Protein AF-A0A7C7EV06-F1 (afdb_monomer)

Secondary structure (DSSP, 8-state):
--SSHHHHHHHHHHHHHT---PPPHHHHHHHHHHHHHHHHHHHHHHHHHHHHHHHHHHHHHHHHHHHHHHHHHHHHHTT--GGG--TT----TT--BHHHHHHHTT-GGGGS-EEETTEEEEEEEETTTTEEEEEETTEEEEETTS-B--SEEE-B-GGGSBPSS-BGGGSPPPP--

Radius of gyration: 30.73 Å; Cα contacts (8 Å, |Δi|>4): 224; chains: 1; bounding box: 39×69×92 Å

pLDDT: mean 85.89, std 13.67, range [44.53, 98.0]

Foldseek 3Di:
DPPPVVVVVVVVVVVVVPPDPDDDPVNVVVVVVVVVVVCVVCVVVVVVVLQVVLLVLLVVLQVVLLVLLVVLVVCLVVVNNPLQDDPPDPPRSQQRASLSSCVSVVSQVSQAWTDHPNFTWGWKQAQQASTTFTHGPVDRQAGPVRDGTDPIGGQADPPRTGDNVHTSVVRHHHDDD

Structure (mmCIF, N/CA/C/O backbone):
data_AF-A0A7C7EV06-F1
#
_entry.id   AF-A0A7C7EV06-F1
#
loop_
_atom_site.group_PDB
_atom_site.id
_atom_site.type_symbol
_atom_site.label_atom_id
_atom_site.label_alt_id
_atom_site.label_comp_id
_atom_site.label_asym_id
_atom_site.label_entity_id
_atom_site.label_seq_id
_atom_site.pdbx_PDB_ins_code
_atom_site.Cartn_x
_atom_site.Cartn_y
_atom_site.Cartn_z
_atom_site.occupancy
_atom_site.B_iso_or_equiv
_atom_site.auth_seq_id
_atom_site.auth_comp_id
_atom_site.auth_asym_id
_atom_site.auth_atom_id
_atom_site.pdbx_PDB_model_num
ATOM 1 N N . MET A 1 1 ? 5.880 -48.606 69.512 1.00 60.88 1 MET A N 1
ATOM 2 C CA . MET A 1 1 ? 6.355 -48.068 68.218 1.00 60.88 1 MET A CA 1
ATOM 3 C C . MET A 1 1 ? 5.192 -47.475 67.400 1.00 60.88 1 MET A C 1
ATOM 5 O O . MET A 1 1 ? 5.109 -47.799 66.231 1.00 60.88 1 MET A O 1
ATOM 9 N N . TYR A 1 2 ? 4.300 -46.630 67.960 1.00 52.75 2 TYR A N 1
ATOM 10 C CA . TYR A 1 2 ? 3.141 -46.090 67.197 1.00 52.75 2 TYR A CA 1
ATOM 11 C C . TYR A 1 2 ? 2.591 -44.713 67.642 1.00 52.75 2 TYR A C 1
ATOM 13 O O . TYR A 1 2 ? 1.581 -44.275 67.108 1.00 52.75 2 TYR A O 1
ATOM 21 N N . GLU A 1 3 ? 3.232 -43.981 68.560 1.00 58.66 3 GLU A N 1
ATOM 22 C CA . GLU A 1 3 ? 2.703 -42.671 69.006 1.00 58.66 3 GLU A CA 1
ATOM 23 C C . GLU A 1 3 ? 3.144 -41.475 68.143 1.00 58.66 3 GLU A C 1
ATOM 25 O O . GLU A 1 3 ? 2.555 -40.406 68.234 1.00 58.66 3 GLU A O 1
ATOM 30 N N . ILE A 1 4 ? 4.156 -41.629 67.279 1.00 57.25 4 ILE A N 1
ATOM 31 C CA . ILE A 1 4 ? 4.697 -40.505 66.487 1.00 57.25 4 ILE A CA 1
ATOM 32 C C . ILE A 1 4 ? 3.868 -40.243 65.214 1.00 57.25 4 ILE A C 1
ATOM 34 O O . ILE A 1 4 ? 3.760 -39.100 64.781 1.00 57.25 4 ILE A O 1
ATOM 38 N N . GLN A 1 5 ? 3.229 -41.270 64.640 1.00 56.78 5 GLN A N 1
ATOM 39 C CA . GLN A 1 5 ? 2.523 -41.157 63.352 1.00 56.78 5 GLN A CA 1
ATOM 40 C C . GLN A 1 5 ? 1.227 -40.331 63.431 1.00 56.78 5 GLN A C 1
ATOM 42 O O . GLN A 1 5 ? 0.890 -39.630 62.483 1.00 56.78 5 GLN A O 1
ATOM 47 N N . THR A 1 6 ? 0.527 -40.333 64.567 1.00 59.78 6 THR A N 1
ATOM 48 C CA . THR A 1 6 ? -0.749 -39.610 64.728 1.00 59.78 6 THR A CA 1
ATOM 49 C C . THR A 1 6 ? -0.577 -38.097 64.903 1.00 59.78 6 THR A C 1
ATOM 51 O O . THR A 1 6 ? -1.486 -37.327 64.596 1.00 59.78 6 THR A O 1
ATOM 54 N N . ILE A 1 7 ? 0.591 -37.644 65.371 1.00 61.06 7 ILE A N 1
ATOM 55 C CA . ILE A 1 7 ? 0.868 -36.224 65.647 1.00 61.06 7 ILE A CA 1
ATOM 56 C 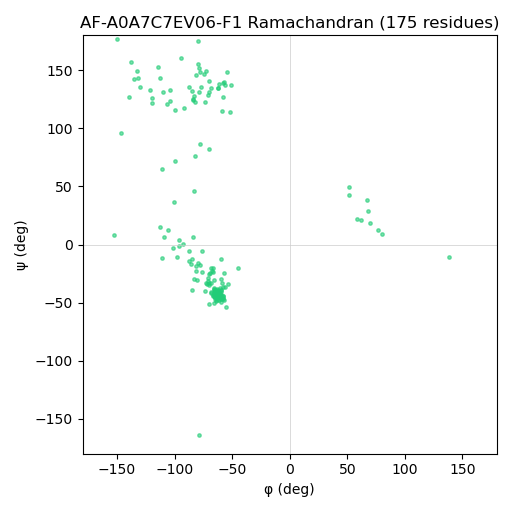C . ILE A 1 7 ? 1.212 -35.461 64.354 1.00 61.06 7 ILE A C 1
ATOM 58 O O . ILE A 1 7 ? 0.918 -34.269 64.237 1.00 61.06 7 ILE A O 1
ATOM 62 N N . GLU A 1 8 ? 1.817 -36.131 63.369 1.00 62.47 8 GLU A N 1
ATOM 63 C CA . GLU A 1 8 ? 2.178 -35.527 62.080 1.00 62.47 8 GLU A CA 1
ATOM 64 C C . GLU A 1 8 ? 0.943 -35.302 61.191 1.00 62.47 8 GLU A C 1
ATOM 66 O O . GLU A 1 8 ? 0.789 -34.228 60.607 1.00 62.47 8 GLU A O 1
ATOM 71 N N . GLU A 1 9 ? -0.000 -36.250 61.182 1.00 61.41 9 GLU A N 1
ATOM 72 C CA . GLU A 1 9 ? -1.267 -36.122 60.450 1.00 61.41 9 GLU A CA 1
ATOM 73 C C . GLU A 1 9 ? -2.147 -34.984 60.995 1.00 61.41 9 GLU A C 1
ATOM 75 O O . GLU A 1 9 ? -2.672 -34.184 60.215 1.00 61.41 9 GLU A O 1
ATOM 80 N N . ALA A 1 10 ? -2.225 -34.828 62.324 1.00 60.84 10 ALA A N 1
ATOM 81 C CA . ALA A 1 10 ? -2.985 -33.748 62.961 1.00 60.84 10 ALA A CA 1
ATOM 82 C C . ALA A 1 10 ? -2.429 -32.347 62.623 1.00 60.84 10 ALA A C 1
ATOM 84 O O . ALA A 1 10 ? -3.196 -31.413 62.378 1.00 60.84 10 ALA A O 1
ATOM 85 N N . LYS A 1 11 ? -1.097 -32.194 62.538 1.00 62.06 11 LYS A N 1
ATOM 86 C CA . LYS A 1 11 ? -0.459 -30.927 62.126 1.00 62.06 11 LYS A CA 1
ATOM 87 C C . LYS A 1 11 ? -0.673 -30.609 60.642 1.00 62.06 11 LYS A C 1
ATOM 89 O O . LYS A 1 11 ? -0.793 -29.438 60.277 1.00 62.06 11 LYS A O 1
ATOM 94 N N . ILE A 1 12 ? -0.736 -31.627 59.780 1.00 60.66 12 ILE A N 1
ATOM 95 C CA . ILE A 1 12 ? -0.985 -31.460 58.338 1.00 60.66 12 ILE A CA 1
ATOM 96 C C . ILE A 1 12 ? -2.445 -31.058 58.066 1.00 60.66 12 ILE A C 1
ATOM 98 O O . ILE A 1 12 ? -2.699 -30.265 57.154 1.00 60.66 12 ILE A O 1
ATOM 102 N N . GLU A 1 13 ? -3.406 -31.539 58.858 1.00 60.78 13 GLU A N 1
ATOM 103 C CA . GLU A 1 13 ? -4.817 -31.150 58.735 1.00 60.78 13 GLU A CA 1
ATOM 104 C C . GLU A 1 13 ? -5.052 -29.678 59.126 1.00 60.78 13 GLU A C 1
ATOM 106 O O . GLU A 1 13 ? -5.740 -28.941 58.408 1.00 60.78 13 GLU A O 1
ATOM 111 N N . GLU A 1 14 ? -4.398 -29.208 60.193 1.00 60.91 14 GLU A N 1
ATOM 112 C CA . GLU A 1 14 ? -4.453 -27.803 60.617 1.00 60.91 14 GLU A CA 1
ATOM 113 C C . GLU A 1 14 ? -3.793 -26.863 59.585 1.00 60.91 14 GLU A C 1
ATOM 115 O O . GLU A 1 14 ? -4.338 -25.802 59.259 1.00 60.91 14 GLU A O 1
ATOM 120 N N . ALA A 1 15 ? -2.683 -27.287 58.967 1.00 60.06 15 ALA A N 1
ATOM 121 C CA . ALA A 1 15 ? -2.020 -26.544 57.892 1.00 60.06 15 ALA A CA 1
ATOM 122 C C . ALA A 1 15 ? -2.850 -26.484 56.589 1.00 60.06 15 ALA A C 1
ATOM 124 O O . ALA A 1 15 ? -2.829 -25.473 55.880 1.00 60.06 15 ALA A O 1
ATOM 125 N N . LYS A 1 16 ? -3.633 -27.527 56.270 1.00 58.53 16 LYS A N 1
ATOM 126 C CA . LYS A 1 16 ? -4.493 -27.569 55.069 1.00 58.53 16 LYS A CA 1
ATOM 127 C C . LYS A 1 16 ? -5.723 -26.668 55.177 1.00 58.53 16 LYS A C 1
ATOM 129 O O . LYS A 1 16 ? -6.143 -26.107 54.160 1.00 58.53 16 LYS A O 1
ATOM 134 N N . LYS A 1 17 ? -6.287 -26.490 56.376 1.00 57.72 17 LYS A N 1
ATOM 135 C CA . LYS A 1 17 ? -7.531 -25.726 56.595 1.00 57.72 17 LYS A CA 1
ATOM 136 C C . LYS A 1 17 ? -7.385 -24.223 56.309 1.00 57.72 17 LYS A C 1
ATOM 138 O O . LYS A 1 17 ? -8.359 -23.578 55.932 1.00 57.72 17 LYS A O 1
ATOM 143 N N . ASN A 1 18 ? -6.162 -23.693 56.373 1.00 59.25 18 ASN A N 1
ATOM 144 C CA . ASN A 1 18 ? -5.852 -22.277 56.132 1.00 59.25 18 ASN A CA 1
ATOM 145 C C . ASN A 1 18 ? -5.382 -21.958 54.696 1.00 59.25 18 ASN A C 1
ATOM 147 O O . ASN A 1 18 ? -5.049 -20.812 54.396 1.00 59.25 18 ASN A O 1
ATOM 151 N N . SER A 1 19 ? -5.364 -22.944 53.792 1.00 63.16 19 SER A N 1
ATOM 152 C CA . SER A 1 19 ? -4.766 -22.809 52.449 1.00 63.16 19 SER A CA 1
ATOM 153 C C . SER A 1 19 ? -5.727 -22.367 51.335 1.00 63.16 19 SER A C 1
ATOM 155 O O . SER A 1 19 ? -5.308 -22.198 50.193 1.00 63.16 19 SER A O 1
ATOM 157 N N . LYS A 1 20 ? -7.011 -22.130 51.633 1.00 65.81 20 LYS A N 1
ATOM 158 C CA . LYS A 1 20 ? -8.010 -21.706 50.636 1.00 65.81 20 LYS A CA 1
ATOM 159 C C . LYS A 1 20 ? -8.466 -20.265 50.857 1.00 65.81 20 LYS A C 1
ATOM 161 O O . LYS A 1 20 ? -9.631 -20.009 51.141 1.00 65.81 20 LYS A O 1
ATOM 166 N N . LYS A 1 21 ? -7.547 -19.311 50.703 1.00 71.25 21 LYS A N 1
ATOM 167 C CA . LYS A 1 21 ? -7.917 -17.905 50.482 1.00 71.25 21 LYS A CA 1
ATOM 168 C C . LYS A 1 21 ? -8.344 -17.752 49.019 1.00 71.25 21 LYS A C 1
ATOM 170 O O . LYS A 1 21 ? -7.515 -17.512 48.151 1.00 71.25 21 LYS A O 1
ATOM 175 N N . GLY A 1 22 ? -9.619 -18.009 48.737 1.00 74.25 22 GLY A N 1
ATOM 176 C CA . GLY A 1 22 ? -10.220 -17.682 47.444 1.00 74.25 22 GLY A CA 1
ATOM 177 C C . GLY A 1 22 ? -10.464 -16.177 47.335 1.00 74.25 22 GLY A C 1
ATOM 178 O O . GLY A 1 22 ? -10.760 -15.537 48.342 1.00 74.25 22 GLY A O 1
ATOM 179 N N . PHE A 1 23 ? -10.347 -15.628 46.125 1.00 77.19 23 PHE A N 1
ATOM 180 C CA . PHE A 1 23 ? -10.835 -14.281 45.824 1.00 77.19 23 PHE A CA 1
ATOM 181 C C . PHE A 1 23 ? -12.322 -14.185 46.173 1.00 77.19 23 PHE A C 1
ATOM 183 O O . PHE A 1 23 ? -13.106 -15.094 45.881 1.00 77.19 23 PHE A O 1
ATOM 190 N N . THR A 1 24 ? -12.719 -13.085 46.796 1.00 89.56 24 THR A N 1
ATOM 191 C CA . THR A 1 24 ? -14.127 -12.794 47.046 1.00 89.56 24 THR A CA 1
ATOM 192 C C . THR A 1 24 ? -14.814 -12.398 45.736 1.00 89.56 24 THR A C 1
ATOM 194 O O . THR A 1 24 ? -14.210 -11.796 44.847 1.00 89.56 24 THR A O 1
ATOM 197 N N . LEU A 1 25 ? -16.110 -12.698 45.608 1.00 88.50 25 LEU A N 1
ATOM 198 C CA . LEU A 1 25 ? -16.896 -12.254 44.448 1.00 88.50 25 LEU A CA 1
ATOM 199 C C . LEU A 1 25 ? -16.898 -10.722 44.321 1.00 88.50 25 LEU A C 1
ATOM 201 O O . LEU A 1 25 ? -16.901 -10.195 43.214 1.00 88.50 25 LEU A O 1
ATOM 205 N N . VAL A 1 26 ? -16.851 -10.013 45.452 1.00 91.81 26 VAL A N 1
ATOM 206 C CA . VAL A 1 26 ? -16.816 -8.546 45.493 1.00 91.81 26 VAL A CA 1
ATOM 207 C C . VAL A 1 26 ? -15.523 -8.005 44.881 1.00 91.81 26 VAL A C 1
ATOM 209 O O . VAL A 1 26 ? -15.584 -7.087 44.066 1.00 91.81 26 VAL A O 1
ATOM 212 N N . GLU A 1 27 ? -14.369 -8.594 45.206 1.00 89.56 27 GLU A N 1
ATOM 213 C CA . GLU A 1 27 ? -13.083 -8.205 44.608 1.00 89.56 27 GLU A CA 1
ATOM 214 C C . GLU A 1 27 ? -13.097 -8.382 43.087 1.00 89.56 27 GLU A C 1
ATOM 216 O O . GLU A 1 27 ? -12.637 -7.501 42.363 1.00 89.56 27 GLU A O 1
ATOM 221 N N . LEU A 1 28 ? -13.693 -9.468 42.584 1.00 91.25 28 LEU A N 1
ATOM 222 C CA . LEU A 1 28 ? -13.811 -9.689 41.143 1.00 91.25 28 LEU A CA 1
ATOM 223 C C . LEU A 1 28 ? -14.725 -8.650 40.471 1.00 91.25 28 LEU A C 1
ATOM 225 O O . LEU A 1 28 ? -14.388 -8.136 39.404 1.00 91.25 28 LEU A O 1
ATOM 229 N N . VAL A 1 29 ? -15.856 -8.307 41.099 1.00 93.62 29 VAL A N 1
ATOM 230 C CA . VAL A 1 29 ? -16.825 -7.338 40.557 1.00 93.62 29 VAL A CA 1
ATOM 231 C C . VAL A 1 29 ? -16.232 -5.927 40.470 1.00 93.62 29 VAL A C 1
ATOM 233 O O . VAL A 1 29 ? -16.430 -5.239 39.469 1.00 93.62 29 VAL A O 1
ATOM 236 N N . VAL A 1 30 ? -15.464 -5.495 41.474 1.00 94.06 30 VAL A N 1
ATOM 237 C CA . VAL A 1 30 ? -14.808 -4.175 41.446 1.00 94.06 30 VAL A CA 1
ATOM 238 C C . VAL A 1 30 ? -13.758 -4.103 40.331 1.00 94.06 30 VAL A C 1
ATOM 240 O O . VAL A 1 30 ? -13.672 -3.092 39.633 1.00 94.06 30 VAL A O 1
ATOM 243 N N . VAL A 1 31 ? -12.997 -5.178 40.104 1.00 94.81 31 VAL A N 1
ATOM 244 C CA . VAL A 1 31 ? -11.976 -5.220 39.044 1.00 94.81 31 VAL A CA 1
ATOM 245 C C . VAL A 1 31 ? -12.606 -5.098 37.658 1.00 94.81 31 VAL A C 1
ATOM 247 O O . VAL A 1 31 ? -12.174 -4.259 36.867 1.00 94.81 31 VAL A O 1
ATOM 250 N N . ILE A 1 32 ? -13.652 -5.876 37.359 1.00 95.31 32 ILE A N 1
ATOM 251 C CA . ILE A 1 32 ? -14.323 -5.782 36.052 1.00 95.31 32 ILE A CA 1
ATOM 252 C C . ILE A 1 32 ? -15.010 -4.425 35.855 1.00 95.31 32 ILE A C 1
ATOM 254 O O . ILE A 1 32 ? -15.053 -3.935 34.729 1.00 95.31 32 ILE A O 1
ATOM 258 N N . ALA A 1 33 ? -15.486 -3.784 36.930 1.00 95.94 33 ALA A N 1
ATOM 259 C CA . ALA A 1 33 ? -16.068 -2.446 36.860 1.00 95.94 33 ALA A CA 1
ATOM 260 C C . ALA A 1 33 ? -15.028 -1.395 36.436 1.00 95.94 33 ALA A C 1
ATOM 262 O O . ALA A 1 33 ? -15.295 -0.587 35.547 1.00 95.94 33 ALA A O 1
ATOM 263 N N . ILE A 1 34 ? -13.820 -1.437 37.008 1.00 96.56 34 ILE A N 1
ATOM 264 C CA . ILE A 1 34 ? -12.728 -0.534 36.612 1.00 96.56 34 ILE A CA 1
ATOM 265 C C . ILE A 1 34 ? -12.263 -0.843 35.179 1.00 96.56 34 ILE A C 1
ATOM 267 O O . ILE A 1 34 ? -12.096 0.080 34.380 1.00 96.56 34 ILE A O 1
ATOM 271 N N . LEU A 1 35 ? -12.111 -2.124 34.816 1.00 96.75 35 LEU A N 1
ATOM 272 C CA . LEU A 1 35 ? -11.740 -2.529 33.453 1.00 96.75 35 LEU A CA 1
ATOM 273 C C . LEU A 1 35 ? -12.765 -2.066 32.410 1.00 96.75 35 LEU A C 1
ATOM 275 O O . LEU A 1 35 ? -12.365 -1.647 31.326 1.00 96.75 35 LEU A O 1
ATOM 279 N N . ALA A 1 36 ? -14.061 -2.084 32.732 1.00 97.06 36 ALA A N 1
ATOM 280 C CA . ALA A 1 36 ? -15.110 -1.605 31.835 1.00 97.06 36 ALA A CA 1
ATOM 281 C C . ALA A 1 36 ? -14.971 -0.102 31.533 1.00 97.06 36 ALA A C 1
ATOM 283 O O . ALA A 1 36 ? -15.085 0.305 30.377 1.00 97.06 36 ALA A O 1
ATOM 284 N N . ILE A 1 37 ? -14.665 0.715 32.547 1.00 96.44 37 ILE A N 1
ATOM 285 C CA . ILE A 1 37 ? -14.454 2.162 32.380 1.00 96.44 37 ILE A CA 1
ATOM 286 C C . ILE A 1 37 ? -13.216 2.430 31.514 1.00 96.44 37 ILE A C 1
ATOM 288 O O . ILE A 1 37 ? -13.271 3.240 30.587 1.00 96.44 37 ILE A O 1
ATOM 292 N N . LEU A 1 38 ? -12.109 1.725 31.775 1.00 97.19 38 LEU A N 1
ATOM 293 C CA . LEU A 1 38 ? -10.883 1.863 30.983 1.00 97.19 38 LEU A CA 1
ATOM 294 C C . LEU A 1 38 ? -11.097 1.426 29.529 1.00 97.19 38 LEU A C 1
ATOM 296 O O . LEU A 1 38 ? -10.682 2.128 28.605 1.00 97.19 38 LEU A O 1
ATOM 300 N N . ALA A 1 39 ? -11.784 0.301 29.316 1.00 95.75 39 ALA A N 1
ATOM 301 C CA . ALA A 1 39 ? -12.082 -0.216 27.985 1.00 95.75 39 ALA A CA 1
ATOM 302 C C . ALA A 1 39 ? -12.957 0.752 27.174 1.00 95.75 39 ALA A C 1
ATOM 304 O O . ALA A 1 39 ? -12.687 0.963 25.992 1.00 95.75 39 ALA A O 1
ATOM 305 N N . ALA A 1 40 ? -13.949 1.391 27.803 1.00 96.00 40 ALA A N 1
ATOM 306 C CA . ALA A 1 40 ? -14.841 2.337 27.133 1.00 96.00 40 ALA A CA 1
ATOM 307 C C . ALA A 1 40 ? -14.093 3.519 26.485 1.00 96.00 40 ALA A C 1
ATOM 309 O O . ALA A 1 40 ? -14.463 3.953 25.396 1.00 96.00 40 ALA A O 1
ATOM 310 N N . ILE A 1 41 ? -13.022 4.014 27.117 1.00 95.25 41 ILE A N 1
ATOM 311 C CA . ILE A 1 41 ? -12.189 5.105 26.578 1.00 95.25 41 ILE A CA 1
ATOM 312 C C . ILE A 1 41 ? -11.125 4.560 25.615 1.00 95.25 41 ILE A C 1
ATOM 314 O O . ILE A 1 41 ? -10.842 5.170 24.583 1.00 95.25 41 ILE A O 1
ATOM 318 N N . ALA A 1 42 ? -10.535 3.404 25.927 1.00 94.88 42 ALA A N 1
ATOM 319 C CA . ALA A 1 42 ? -9.436 2.842 25.149 1.00 94.88 42 ALA A CA 1
ATOM 320 C C . ALA A 1 42 ? -9.863 2.380 23.745 1.00 94.88 42 ALA A C 1
ATOM 322 O O . ALA A 1 42 ? -9.148 2.645 22.779 1.00 94.88 42 ALA A O 1
ATOM 323 N N . ILE A 1 43 ? -11.024 1.729 23.608 1.00 93.88 43 ILE A N 1
ATOM 324 C CA . ILE A 1 43 ? -11.502 1.166 22.332 1.00 93.88 43 ILE A CA 1
ATOM 325 C C . ILE A 1 43 ? -11.566 2.211 21.198 1.00 93.88 43 ILE A C 1
ATOM 327 O O . ILE A 1 43 ? -10.959 1.965 20.150 1.00 93.88 43 ILE A O 1
ATOM 331 N N . PRO A 1 44 ? -12.237 3.374 21.346 1.00 93.44 44 PRO A N 1
ATOM 332 C CA . PRO A 1 44 ? -12.313 4.354 20.260 1.00 93.44 44 PRO A CA 1
ATOM 333 C C . PRO A 1 44 ? -10.948 4.966 19.915 1.00 93.44 44 PRO A C 1
ATOM 335 O O . PRO A 1 44 ? -10.648 5.172 18.738 1.00 93.44 44 PRO A O 1
ATOM 338 N N . VAL A 1 45 ? -10.095 5.214 20.916 1.00 95.56 45 VAL A N 1
ATOM 339 C CA . VAL A 1 45 ? -8.754 5.787 20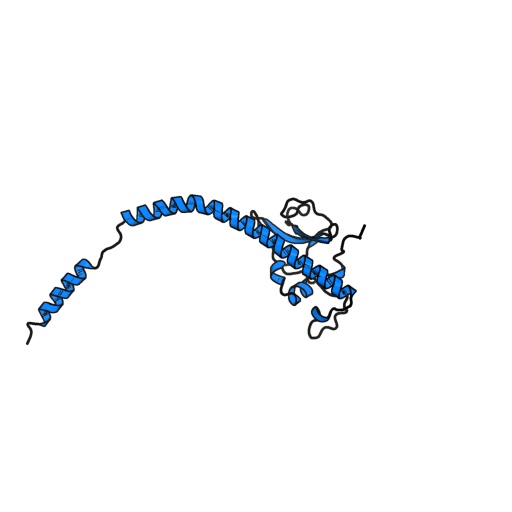.712 1.00 95.56 45 VAL A CA 1
ATOM 340 C C . VAL A 1 45 ? -7.863 4.820 19.939 1.00 95.56 45 VAL A C 1
ATOM 342 O O . VAL A 1 45 ? -7.278 5.193 18.922 1.00 95.56 45 VAL A O 1
ATOM 345 N N . VAL A 1 46 ? -7.798 3.563 20.378 1.00 94.94 46 VAL A N 1
ATOM 346 C CA . VAL A 1 46 ? -6.991 2.527 19.723 1.00 94.94 46 VAL A CA 1
ATOM 347 C C . VAL A 1 46 ? -7.493 2.271 18.301 1.00 94.94 46 VAL A C 1
ATOM 349 O O . VAL A 1 46 ? -6.681 2.189 17.384 1.00 94.94 46 VAL A O 1
ATOM 352 N N . SER A 1 47 ? -8.813 2.240 18.084 1.00 92.94 47 SER A N 1
ATOM 353 C CA . SER A 1 47 ? -9.400 2.110 16.743 1.00 92.94 47 SER A CA 1
ATOM 354 C C . SER A 1 47 ? -8.958 3.238 15.798 1.00 92.94 47 SER A C 1
ATOM 356 O O . SER A 1 47 ? -8.520 2.982 14.675 1.00 92.94 47 SER A O 1
ATOM 358 N N . SER A 1 48 ? -8.982 4.493 16.259 1.00 93.69 48 SER A N 1
ATOM 359 C CA . SER A 1 48 ? -8.519 5.645 15.468 1.00 93.69 48 SER A CA 1
ATOM 360 C C . SER A 1 48 ? -7.021 5.576 15.134 1.00 93.69 48 SER A C 1
ATOM 362 O O . SE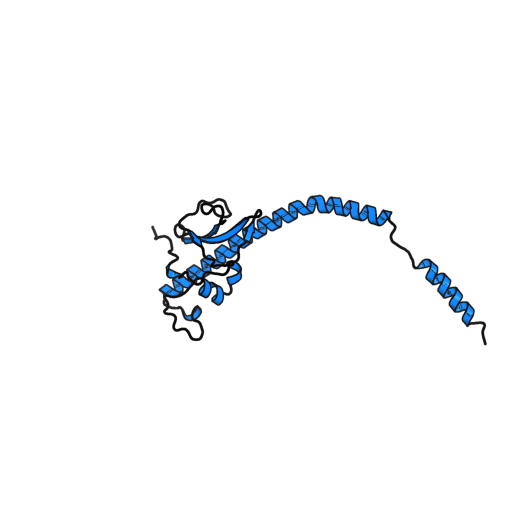R A 1 48 ? -6.618 5.832 13.992 1.00 93.69 48 SER A O 1
ATOM 364 N N . ILE A 1 49 ? -6.192 5.169 16.103 1.00 95.38 49 ILE A N 1
ATOM 365 C CA . ILE A 1 49 ? -4.746 4.993 15.911 1.00 95.38 49 ILE A CA 1
ATOM 366 C C . ILE A 1 49 ? -4.468 3.895 14.879 1.00 95.38 49 ILE A C 1
ATOM 368 O O . ILE A 1 49 ? -3.665 4.112 13.975 1.00 95.38 49 ILE A O 1
ATOM 372 N N . ILE A 1 50 ? -5.152 2.749 14.962 1.00 95.00 50 ILE A N 1
ATOM 373 C CA . ILE A 1 50 ? -4.991 1.641 14.008 1.00 95.00 50 ILE A CA 1
ATOM 374 C C . ILE A 1 50 ? -5.398 2.074 12.595 1.00 95.00 50 ILE A C 1
ATOM 376 O O . ILE A 1 50 ? -4.668 1.803 11.639 1.00 95.00 50 ILE A O 1
ATOM 380 N N . ASN A 1 51 ? -6.515 2.793 12.449 1.00 94.25 51 ASN A N 1
ATOM 381 C CA . ASN A 1 51 ? -6.960 3.309 11.152 1.00 94.25 51 ASN A CA 1
ATOM 382 C C . ASN A 1 51 ? -5.938 4.287 10.553 1.00 94.25 51 ASN A C 1
ATOM 384 O O . ASN A 1 51 ? -5.532 4.142 9.400 1.00 94.25 51 ASN A O 1
ATOM 388 N N . THR A 1 52 ? -5.464 5.250 11.344 1.00 94.94 52 THR A N 1
ATOM 389 C CA . THR A 1 52 ? -4.460 6.228 10.892 1.00 94.94 52 THR A CA 1
ATOM 390 C C . THR A 1 52 ? -3.129 5.554 10.565 1.00 94.94 52 THR A C 1
ATOM 392 O O . THR A 1 52 ? -2.508 5.863 9.549 1.00 94.94 52 THR A O 1
ATOM 395 N N . SER A 1 53 ? -2.708 4.584 11.380 1.00 96.75 53 SER A N 1
ATOM 396 C CA . SER A 1 53 ? -1.513 3.787 11.112 1.00 96.75 53 SER A CA 1
ATOM 397 C C . SER A 1 53 ? -1.647 3.008 9.807 1.00 96.75 53 SER A C 1
ATOM 399 O O . SER A 1 53 ? -0.695 2.976 9.036 1.00 96.75 53 SER A O 1
ATOM 401 N N . SER A 1 54 ? -2.817 2.429 9.527 1.00 96.00 54 SER A N 1
ATOM 402 C CA . SER A 1 54 ? -3.072 1.687 8.287 1.00 96.00 54 SER A CA 1
ATOM 403 C C . SER A 1 54 ? -2.986 2.593 7.058 1.00 96.00 54 SER A C 1
ATOM 405 O O . SER A 1 54 ? -2.339 2.232 6.073 1.00 96.00 54 SER A O 1
ATOM 407 N N . LYS A 1 55 ? -3.540 3.811 7.144 1.00 96.69 55 LYS A N 1
ATOM 408 C CA . LYS A 1 55 ? -3.384 4.850 6.115 1.00 96.69 55 LYS A CA 1
ATOM 409 C C . LYS A 1 55 ? -1.915 5.228 5.894 1.00 96.69 55 LYS A C 1
ATOM 411 O O . LYS A 1 55 ? -1.463 5.285 4.752 1.00 96.69 55 LYS A O 1
ATOM 416 N N . ASN A 1 56 ? -1.160 5.459 6.966 1.00 97.38 56 ASN A N 1
ATOM 417 C CA . ASN A 1 56 ? 0.257 5.814 6.865 1.00 97.38 56 ASN A CA 1
ATOM 418 C C . ASN A 1 56 ? 1.081 4.674 6.256 1.00 97.38 56 ASN A C 1
ATOM 420 O O . ASN A 1 56 ? 1.906 4.923 5.384 1.00 97.38 56 ASN A O 1
ATOM 424 N N . THR A 1 57 ? 0.812 3.4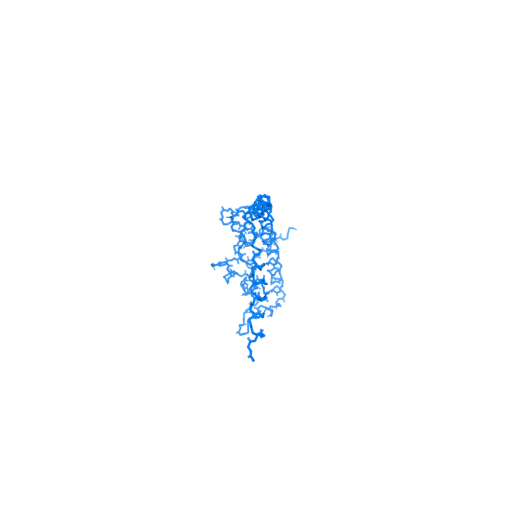23 6.637 1.00 97.31 57 THR A N 1
ATOM 425 C CA . THR A 1 57 ? 1.436 2.251 6.014 1.00 97.31 57 THR A CA 1
ATOM 426 C C . THR A 1 57 ? 1.116 2.171 4.523 1.00 97.31 57 THR A C 1
ATOM 428 O O . THR A 1 57 ? 2.016 1.891 3.740 1.00 97.31 57 THR A O 1
ATOM 431 N N . ALA A 1 58 ? -0.124 2.449 4.107 1.00 96.56 58 ALA A N 1
ATOM 432 C CA . ALA A 1 58 ? -0.489 2.484 2.689 1.00 96.56 58 ALA A CA 1
ATOM 433 C C . ALA A 1 58 ? 0.335 3.527 1.913 1.00 96.56 58 ALA A C 1
ATOM 435 O O . ALA A 1 58 ? 0.846 3.235 0.835 1.00 96.56 58 ALA A O 1
ATOM 436 N N . LEU A 1 59 ? 0.517 4.720 2.490 1.00 97.19 59 LEU A N 1
ATOM 437 C CA . LEU A 1 59 ? 1.325 5.790 1.899 1.00 97.19 59 LEU A CA 1
ATOM 438 C C . LEU A 1 59 ? 2.814 5.429 1.829 1.00 97.19 59 LEU A C 1
ATOM 440 O O . LEU A 1 59 ? 3.437 5.624 0.788 1.00 97.19 59 LEU A O 1
ATOM 444 N N . THR A 1 60 ? 3.385 4.867 2.895 1.00 98.00 60 THR A N 1
ATOM 445 C CA . THR A 1 60 ? 4.782 4.407 2.892 1.00 98.00 60 THR A CA 1
ATOM 446 C C . THR A 1 60 ? 4.992 3.285 1.877 1.00 98.00 60 THR A C 1
ATOM 448 O O . THR A 1 60 ? 5.947 3.333 1.108 1.00 98.00 60 THR A O 1
ATOM 451 N N . ASN A 1 61 ? 4.072 2.319 1.804 1.00 96.94 61 ASN A N 1
ATOM 452 C CA . ASN A 1 61 ? 4.111 1.257 0.802 1.00 96.94 61 ASN A CA 1
ATOM 453 C C . ASN A 1 61 ? 4.066 1.827 -0.622 1.00 96.94 61 ASN A C 1
ATOM 455 O O . ASN A 1 61 ? 4.854 1.409 -1.466 1.00 96.94 61 ASN A O 1
ATOM 459 N N . ALA A 1 62 ? 3.194 2.807 -0.882 1.00 96.88 62 ALA A N 1
ATOM 460 C CA . ALA A 1 62 ? 3.121 3.484 -2.174 1.00 96.88 62 ALA A CA 1
ATOM 461 C C . ALA A 1 62 ? 4.459 4.137 -2.549 1.00 96.88 62 ALA A C 1
ATOM 463 O O . ALA A 1 62 ? 4.932 3.954 -3.667 1.00 96.88 62 ALA A O 1
ATOM 464 N N . GLN A 1 63 ? 5.114 4.820 -1.605 1.00 97.25 63 GLN A N 1
ATOM 465 C CA . GLN A 1 63 ? 6.442 5.403 -1.818 1.00 97.25 63 GLN A CA 1
ATOM 466 C C . GLN A 1 63 ? 7.496 4.333 -2.118 1.00 97.25 63 GLN A C 1
ATOM 468 O O . GLN A 1 63 ? 8.266 4.480 -3.062 1.00 97.25 63 GLN A O 1
ATOM 473 N N . THR A 1 64 ? 7.519 3.234 -1.359 1.00 97.75 64 THR A N 1
ATOM 474 C CA . THR A 1 64 ? 8.432 2.108 -1.606 1.00 97.75 64 THR A CA 1
ATOM 475 C C . THR A 1 64 ? 8.248 1.529 -3.010 1.00 97.75 64 THR A C 1
ATOM 477 O O . THR A 1 64 ? 9.235 1.295 -3.708 1.00 97.75 64 THR A O 1
ATOM 480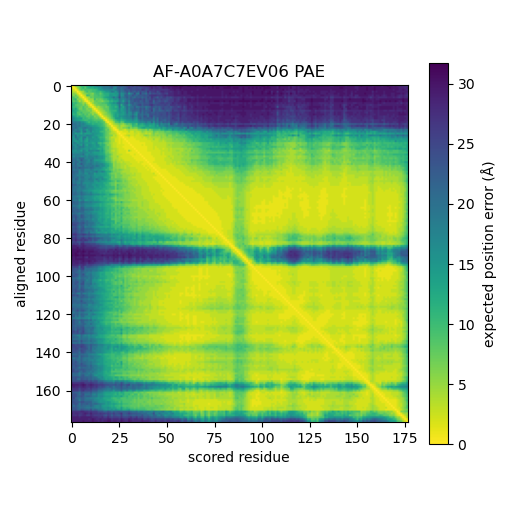 N N . ILE A 1 65 ? 7.000 1.345 -3.450 1.00 96.81 65 ILE A N 1
ATOM 481 C CA . ILE A 1 65 ? 6.689 0.878 -4.806 1.00 96.81 65 ILE A CA 1
ATOM 482 C C . ILE A 1 65 ? 7.138 1.909 -5.848 1.00 96.81 65 ILE A C 1
ATOM 484 O O . ILE A 1 65 ? 7.761 1.541 -6.840 1.00 96.81 65 ILE A O 1
ATOM 488 N N . GLU A 1 66 ? 6.857 3.196 -5.627 1.00 96.12 66 GLU A N 1
ATOM 489 C CA . GLU A 1 66 ? 7.244 4.280 -6.534 1.00 96.12 66 GLU A CA 1
ATOM 490 C C . GLU A 1 66 ? 8.756 4.310 -6.764 1.00 96.12 66 GLU A C 1
ATOM 492 O O . GLU A 1 66 ? 9.196 4.369 -7.913 1.00 96.12 66 GLU A O 1
ATOM 497 N N . TYR A 1 67 ? 9.548 4.240 -5.690 1.00 96.44 67 TYR A N 1
ATOM 498 C CA . TYR A 1 67 ? 11.004 4.220 -5.791 1.00 96.44 67 TYR A CA 1
ATOM 499 C C . TYR A 1 67 ? 11.497 3.011 -6.582 1.00 96.44 67 TYR A C 1
ATOM 501 O O . TYR A 1 67 ? 12.305 3.183 -7.489 1.00 96.44 67 TYR A O 1
ATOM 509 N N . ALA A 1 68 ? 10.968 1.819 -6.305 1.00 95.62 68 ALA A N 1
ATOM 510 C CA . ALA A 1 68 ? 11.368 0.603 -7.007 1.00 95.62 68 ALA A CA 1
ATOM 511 C C . ALA A 1 68 ? 11.012 0.638 -8.504 1.00 95.62 68 ALA A C 1
ATOM 513 O O . ALA A 1 68 ? 11.809 0.213 -9.339 1.00 95.62 68 ALA A O 1
ATOM 514 N N . ILE A 1 69 ? 9.841 1.175 -8.861 1.00 94.44 69 ILE A N 1
ATOM 515 C CA . ILE A 1 69 ? 9.432 1.345 -10.262 1.00 94.44 69 ILE A CA 1
ATOM 516 C C . ILE A 1 69 ? 10.349 2.347 -10.967 1.00 94.44 69 ILE A C 1
ATOM 518 O O . ILE A 1 69 ? 10.831 2.062 -12.061 1.00 94.44 69 ILE A O 1
ATOM 522 N N . LYS A 1 70 ? 10.623 3.502 -10.352 1.00 93.62 70 LYS A N 1
ATOM 523 C CA . LYS A 1 70 ? 11.497 4.531 -10.940 1.00 93.62 70 LYS A CA 1
ATOM 524 C C . LYS A 1 70 ? 12.938 4.057 -11.082 1.00 93.62 70 LYS A C 1
ATOM 526 O O . LYS A 1 70 ? 13.573 4.343 -12.093 1.00 93.62 70 LYS A O 1
ATOM 531 N N . GLU A 1 71 ? 13.438 3.317 -10.100 1.00 93.44 71 GLU A N 1
ATOM 532 C CA . GLU A 1 71 ? 14.748 2.673 -10.168 1.00 93.44 71 GLU A CA 1
ATOM 533 C C . GLU A 1 71 ? 14.802 1.694 -11.347 1.00 93.44 71 GLU A C 1
ATOM 535 O O . GLU A 1 71 ? 15.675 1.815 -12.202 1.00 93.44 71 GLU A O 1
ATOM 540 N N . ALA A 1 72 ? 13.803 0.815 -11.480 1.00 92.19 72 ALA A N 1
ATOM 541 C CA . ALA A 1 72 ? 13.715 -0.101 -12.612 1.00 92.19 72 ALA A CA 1
ATOM 542 C C . ALA A 1 72 ? 13.640 0.639 -13.962 1.00 92.19 72 ALA A C 1
ATOM 544 O O . ALA A 1 72 ? 14.286 0.230 -14.922 1.00 92.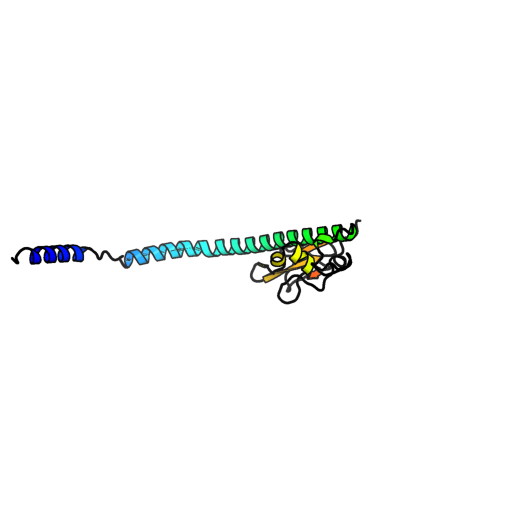19 72 ALA A O 1
ATOM 545 N N . GLN A 1 73 ? 12.918 1.760 -14.057 1.00 90.81 73 GLN A N 1
ATOM 546 C CA . GLN A 1 73 ? 12.887 2.592 -15.272 1.00 90.81 73 GLN A CA 1
ATOM 547 C C . GLN A 1 73 ? 14.253 3.188 -15.623 1.00 90.81 73 GLN A C 1
ATOM 549 O O . GLN A 1 73 ? 14.633 3.220 -16.801 1.00 90.81 73 GLN A O 1
ATOM 554 N N . ALA A 1 74 ? 14.994 3.655 -14.618 1.00 90.75 74 ALA A N 1
ATOM 555 C CA . ALA A 1 74 ? 16.341 4.181 -14.800 1.00 90.75 74 ALA A CA 1
ATOM 556 C C . ALA A 1 74 ? 17.304 3.079 -15.267 1.00 90.75 74 ALA A C 1
ATOM 558 O O . ALA A 1 74 ? 18.020 3.269 -16.250 1.00 90.75 74 ALA A O 1
ATOM 559 N N . ASP A 1 75 ? 17.244 1.906 -14.639 1.00 90.12 75 ASP A N 1
ATOM 560 C CA . ASP A 1 75 ? 18.038 0.725 -14.987 1.00 90.12 75 ASP A CA 1
ATOM 561 C C . ASP A 1 75 ? 17.768 0.247 -16.423 1.00 90.12 75 ASP A C 1
ATOM 563 O O . ASP A 1 75 ? 18.702 -0.022 -17.182 1.00 90.12 75 ASP A O 1
ATOM 567 N N . ILE A 1 76 ? 16.496 0.216 -16.842 1.00 87.62 76 ILE A N 1
ATOM 568 C CA . ILE A 1 76 ? 16.091 -0.099 -18.224 1.00 87.62 76 ILE A CA 1
ATOM 569 C C . ILE A 1 76 ? 16.710 0.897 -19.206 1.00 87.62 76 ILE A C 1
ATOM 571 O O . ILE A 1 76 ? 17.280 0.497 -20.225 1.00 87.62 76 ILE A O 1
ATOM 575 N N . THR A 1 77 ? 16.635 2.191 -18.889 1.00 88.06 77 THR A N 1
ATOM 576 C CA . THR A 1 77 ? 17.185 3.266 -19.729 1.00 88.06 77 THR A CA 1
ATOM 577 C C . THR A 1 77 ? 18.708 3.165 -19.835 1.00 88.06 77 THR A C 1
ATOM 579 O O . THR A 1 77 ? 19.267 3.318 -20.921 1.00 88.06 77 THR A O 1
ATOM 582 N N . ALA A 1 78 ? 19.380 2.831 -18.732 1.00 88.56 78 ALA A N 1
ATOM 583 C CA . ALA A 1 78 ? 20.820 2.597 -18.674 1.00 88.56 78 ALA A CA 1
ATOM 584 C C . ALA A 1 78 ? 21.248 1.237 -19.260 1.00 88.56 78 ALA A C 1
ATOM 586 O O . ALA A 1 78 ? 22.443 0.970 -19.373 1.00 88.56 78 ALA A O 1
ATOM 587 N N . ARG A 1 79 ? 20.290 0.375 -19.640 1.00 85.75 79 ARG A N 1
ATOM 588 C CA . ARG A 1 79 ? 20.506 -1.021 -20.062 1.00 85.75 79 ARG A CA 1
ATOM 589 C C . ARG A 1 79 ? 21.195 -1.877 -18.985 1.00 85.75 79 ARG A C 1
ATOM 591 O O . ARG A 1 79 ? 21.752 -2.924 -19.307 1.00 85.75 79 ARG A O 1
ATOM 598 N N . ASN A 1 80 ? 21.114 -1.465 -17.721 1.00 86.62 80 ASN A N 1
ATOM 599 C CA . ASN A 1 80 ? 21.669 -2.152 -16.558 1.00 86.62 80 ASN A CA 1
ATOM 600 C C . ASN A 1 80 ? 20.571 -2.942 -15.832 1.00 86.62 80 ASN A C 1
ATOM 602 O O . ASN A 1 80 ? 20.092 -2.549 -14.777 1.00 86.62 80 ASN A O 1
ATOM 606 N N . THR A 1 81 ? 20.118 -4.039 -16.432 1.00 84.06 81 THR A N 1
ATOM 607 C CA . THR A 1 81 ? 18.919 -4.763 -15.966 1.00 84.06 81 THR A CA 1
ATOM 608 C C . THR A 1 81 ? 19.223 -6.070 -15.240 1.00 84.06 81 THR A C 1
ATOM 610 O O . THR A 1 81 ? 18.310 -6.850 -14.987 1.00 84.06 81 THR A O 1
ATOM 613 N N . GLU A 1 82 ? 20.486 -6.313 -14.874 1.00 83.25 82 GLU A N 1
ATOM 614 C CA . GLU A 1 82 ? 20.930 -7.570 -14.252 1.00 83.25 82 GLU A CA 1
ATOM 615 C C . GLU A 1 82 ? 20.152 -7.910 -12.976 1.00 83.25 82 GLU A C 1
ATOM 617 O O . GLU A 1 82 ? 19.780 -9.063 -12.782 1.00 83.25 82 GLU A O 1
ATOM 622 N N . THR A 1 83 ? 19.804 -6.897 -12.180 1.00 85.50 83 THR A N 1
ATOM 623 C CA . THR A 1 83 ? 18.992 -7.011 -10.956 1.00 85.50 83 THR A CA 1
ATOM 624 C C . THR A 1 83 ? 17.613 -7.642 -11.184 1.00 85.50 83 THR A C 1
ATOM 626 O O . THR A 1 83 ? 17.026 -8.183 -10.252 1.00 85.50 83 THR A O 1
ATOM 629 N N . TYR A 1 84 ? 17.069 -7.566 -12.402 1.00 85.81 84 TYR A N 1
ATOM 630 C CA . TYR A 1 84 ? 15.711 -8.023 -12.721 1.00 85.81 84 TYR A CA 1
ATOM 631 C C . TYR A 1 84 ? 15.680 -9.283 -13.588 1.00 85.81 84 TYR A C 1
ATOM 633 O O . TYR A 1 84 ? 14.608 -9.691 -14.036 1.00 85.81 84 TYR A O 1
ATOM 641 N N . ARG A 1 85 ? 16.839 -9.899 -13.843 1.00 78.06 85 ARG A N 1
ATOM 642 C CA . ARG A 1 85 ? 16.929 -11.142 -14.612 1.00 78.06 85 ARG A CA 1
ATOM 643 C C . ARG A 1 85 ? 16.691 -12.329 -13.692 1.00 78.06 85 ARG A C 1
ATOM 645 O O . ARG A 1 85 ? 17.300 -12.423 -12.632 1.00 78.06 85 ARG A O 1
ATOM 652 N N . ASP A 1 86 ? 15.828 -13.244 -14.117 1.00 64.38 86 ASP A N 1
ATOM 653 C CA . ASP A 1 86 ? 15.722 -14.544 -13.462 1.00 64.38 86 ASP A CA 1
ATOM 654 C C . ASP A 1 86 ? 16.868 -15.455 -13.930 1.00 64.38 86 ASP A C 1
ATOM 656 O O . ASP A 1 86 ? 17.381 -15.312 -15.049 1.00 64.38 86 ASP A O 1
ATOM 660 N N . ALA A 1 87 ? 17.285 -16.394 -13.084 1.00 54.91 87 ALA A N 1
ATOM 661 C CA . ALA A 1 87 ? 18.357 -17.337 -13.382 1.00 54.91 87 ALA A CA 1
ATOM 662 C C . ALA A 1 87 ? 17.894 -18.343 -14.452 1.00 54.91 87 ALA A C 1
ATOM 664 O O . ALA A 1 87 ? 17.456 -19.447 -14.149 1.00 54.91 87 ALA A O 1
ATOM 665 N N . GLY A 1 88 ? 17.972 -17.945 -15.721 1.00 55.81 88 GLY A N 1
ATOM 666 C CA . GLY A 1 88 ? 17.564 -18.763 -16.866 1.00 55.81 88 GLY A CA 1
ATOM 667 C C . GLY A 1 88 ? 16.799 -18.006 -17.947 1.00 55.81 88 GLY A C 1
ATOM 668 O O . GLY A 1 88 ? 16.636 -18.547 -19.038 1.00 55.81 88 GLY A O 1
ATOM 669 N N . ASP A 1 89 ? 16.384 -16.762 -17.689 1.00 56.84 89 ASP A N 1
ATOM 670 C CA . ASP A 1 89 ? 15.663 -15.956 -18.670 1.00 56.84 89 ASP A CA 1
ATOM 671 C C . ASP A 1 89 ? 16.581 -14.888 -19.289 1.00 56.84 89 ASP A C 1
ATOM 673 O O . ASP A 1 89 ? 17.203 -14.057 -18.616 1.00 56.84 89 ASP A O 1
ATOM 677 N N . ALA A 1 90 ? 16.683 -14.910 -20.616 1.00 57.47 90 ALA A N 1
ATOM 678 C CA . ALA A 1 90 ? 17.300 -13.844 -21.395 1.00 57.47 90 ALA A CA 1
ATOM 679 C C . ALA A 1 90 ? 16.275 -12.726 -21.628 1.00 57.47 90 ALA A C 1
ATOM 681 O O . ALA A 1 90 ? 16.121 -12.250 -22.756 1.00 57.47 90 ALA A O 1
ATOM 682 N N . THR A 1 91 ? 15.554 -12.321 -20.574 1.00 57.03 91 THR A N 1
ATOM 683 C CA . THR A 1 91 ? 14.618 -11.203 -20.627 1.00 57.03 91 THR A CA 1
ATOM 684 C C . THR A 1 91 ? 15.362 -10.013 -21.204 1.00 57.03 91 THR A C 1
ATOM 686 O O . THR A 1 91 ? 16.342 -9.511 -20.651 1.00 57.03 91 THR A O 1
ATOM 689 N N . THR A 1 92 ? 14.935 -9.598 -22.395 1.00 58.59 92 THR A N 1
ATOM 690 C CA . THR A 1 92 ? 15.442 -8.370 -2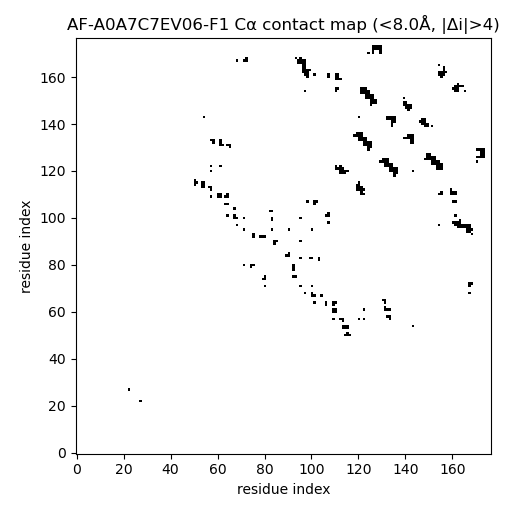2.995 1.00 58.59 92 THR A CA 1
ATOM 691 C C . THR A 1 92 ? 15.134 -7.249 -22.009 1.00 58.59 92 THR A C 1
ATOM 693 O O . THR A 1 92 ? 14.043 -7.239 -21.439 1.00 58.59 92 THR A O 1
ATOM 696 N N . ALA A 1 93 ? 16.077 -6.321 -21.814 1.00 63.00 93 ALA A N 1
ATOM 697 C CA . ALA A 1 93 ? 15.995 -5.216 -20.850 1.00 63.00 93 ALA A CA 1
ATOM 698 C C . ALA A 1 93 ? 14.641 -4.467 -20.843 1.00 63.00 93 ALA A C 1
ATOM 700 O O . ALA A 1 93 ? 14.303 -3.810 -19.872 1.00 63.00 93 ALA A O 1
ATOM 701 N N . THR A 1 94 ? 13.851 -4.568 -21.910 1.00 66.00 94 THR A N 1
ATOM 702 C CA . THR A 1 94 ? 12.534 -3.955 -22.092 1.00 66.00 94 THR A CA 1
ATOM 703 C C . THR A 1 94 ? 11.346 -4.690 -21.451 1.00 66.00 94 THR A C 1
ATOM 705 O O . THR A 1 94 ? 10.309 -4.058 -21.263 1.00 66.00 94 THR A O 1
ATOM 708 N N . ASN A 1 95 ? 11.457 -5.980 -21.107 1.00 84.69 95 ASN A N 1
ATOM 709 C CA . ASN A 1 95 ? 10.327 -6.812 -20.651 1.00 84.69 95 ASN A CA 1
ATOM 710 C C . ASN A 1 95 ? 10.280 -6.995 -19.123 1.00 84.69 95 ASN A C 1
ATOM 712 O O . ASN A 1 95 ? 9.935 -8.064 -18.625 1.00 84.69 95 ASN A O 1
ATOM 716 N N . ILE A 1 96 ? 10.645 -5.961 -18.363 1.00 89.50 96 ILE A N 1
ATOM 717 C CA . ILE A 1 96 ? 10.562 -5.996 -16.898 1.00 89.50 96 ILE A CA 1
ATOM 718 C C . ILE A 1 96 ? 9.134 -5.663 -16.466 1.00 89.50 96 ILE A C 1
ATOM 720 O O . ILE A 1 96 ? 8.606 -4.597 -16.794 1.00 89.50 96 ILE A O 1
ATOM 724 N N . THR A 1 97 ? 8.521 -6.578 -15.714 1.00 92.50 97 THR A N 1
ATOM 725 C CA . THR A 1 97 ? 7.156 -6.435 -15.193 1.00 92.50 97 THR A CA 1
ATOM 726 C C . THR A 1 97 ? 7.147 -5.856 -13.778 1.00 92.50 97 THR A C 1
ATOM 728 O O . THR A 1 97 ? 8.144 -5.938 -13.053 1.00 92.50 97 THR A O 1
ATOM 731 N N . VAL A 1 98 ? 6.006 -5.317 -13.345 1.00 94.19 98 VAL A N 1
ATOM 732 C CA . VAL A 1 98 ? 5.802 -4.869 -11.956 1.00 94.19 98 VAL A CA 1
ATOM 733 C C . VAL A 1 98 ? 5.991 -6.028 -10.963 1.00 94.19 98 VAL A C 1
ATOM 735 O O . VAL A 1 98 ? 6.640 -5.843 -9.933 1.00 94.19 98 VAL A O 1
ATOM 738 N N . ALA A 1 99 ? 5.527 -7.241 -11.284 1.00 93.44 99 ALA A N 1
ATOM 739 C CA . ALA A 1 99 ? 5.764 -8.438 -10.467 1.00 93.44 99 ALA A CA 1
ATOM 740 C C . ALA A 1 99 ? 7.249 -8.817 -10.340 1.00 93.44 99 ALA A C 1
ATOM 742 O O . ALA A 1 99 ? 7.699 -9.194 -9.251 1.00 93.44 99 ALA A O 1
ATOM 743 N N . THR A 1 100 ? 8.030 -8.676 -11.416 1.00 91.88 100 THR A N 1
ATOM 744 C CA . THR A 1 100 ? 9.482 -8.909 -11.385 1.00 91.88 100 THR A CA 1
ATOM 745 C C . THR A 1 100 ? 10.164 -7.911 -10.454 1.00 91.88 100 THR A C 1
ATOM 747 O O . THR A 1 100 ? 10.927 -8.321 -9.581 1.00 91.88 100 THR A O 1
ATOM 750 N N . VAL A 1 101 ? 9.841 -6.617 -10.570 1.00 92.81 101 VAL A N 1
ATOM 751 C CA . VAL A 1 101 ? 10.367 -5.584 -9.659 1.00 92.81 101 VAL A CA 1
ATOM 752 C C . VAL A 1 101 ? 10.001 -5.908 -8.215 1.00 92.81 101 VAL A C 1
ATOM 754 O O . VAL A 1 101 ? 10.864 -5.885 -7.340 1.00 92.81 101 VAL A O 1
ATOM 757 N N . ALA A 1 102 ? 8.743 -6.266 -7.963 1.00 94.12 102 ALA A N 1
ATOM 758 C CA . ALA A 1 102 ? 8.265 -6.555 -6.621 1.00 94.12 102 ALA A CA 1
ATOM 759 C C . ALA A 1 102 ? 8.997 -7.734 -5.965 1.00 94.12 102 ALA A C 1
ATOM 761 O O . ALA A 1 102 ? 9.334 -7.671 -4.782 1.00 94.12 102 ALA A O 1
ATOM 762 N N . THR A 1 103 ? 9.258 -8.788 -6.739 1.00 92.56 103 THR A N 1
ATOM 763 C CA . THR A 1 103 ? 9.958 -9.990 -6.271 1.00 92.56 103 THR A CA 1
ATOM 764 C C . THR A 1 103 ? 11.430 -9.693 -6.009 1.00 92.56 103 THR A C 1
ATOM 766 O O . THR A 1 103 ? 11.914 -9.936 -4.907 1.00 92.56 103 THR A O 1
ATOM 769 N N . GLN A 1 104 ? 12.125 -9.094 -6.978 1.00 91.44 104 GLN A N 1
ATOM 770 C CA . GLN A 1 104 ? 13.573 -8.871 -6.893 1.00 91.44 104 GLN A CA 1
ATOM 771 C C . GLN A 1 104 ? 13.953 -7.797 -5.871 1.00 91.44 104 GLN A C 1
ATOM 773 O O . GLN A 1 104 ? 15.014 -7.862 -5.257 1.00 91.44 104 GLN A O 1
ATOM 778 N N . LYS A 1 105 ? 13.065 -6.827 -5.631 1.00 92.69 105 LYS A N 1
ATOM 779 C CA . LYS A 1 105 ? 13.247 -5.818 -4.579 1.00 92.69 105 LYS A CA 1
ATOM 780 C C . LYS A 1 105 ? 12.712 -6.268 -3.216 1.00 92.69 105 LYS A C 1
ATOM 782 O O . LYS A 1 105 ? 12.894 -5.551 -2.239 1.00 92.69 105 LYS A O 1
ATOM 787 N N . GLY A 1 106 ? 12.058 -7.431 -3.125 1.00 94.25 106 GLY A N 1
ATOM 788 C CA . GLY A 1 106 ? 11.510 -7.952 -1.868 1.00 94.25 106 GLY A CA 1
ATOM 789 C C . GLY A 1 106 ? 10.339 -7.134 -1.309 1.00 94.25 106 GLY A C 1
ATOM 790 O O . GLY A 1 106 ? 10.134 -7.094 -0.098 1.00 94.25 106 GLY A O 1
ATOM 791 N N . ILE A 1 107 ? 9.568 -6.471 -2.174 1.00 95.06 107 ILE A N 1
ATOM 792 C CA . ILE A 1 107 ? 8.504 -5.523 -1.798 1.00 95.06 107 ILE A CA 1
ATOM 793 C C . ILE A 1 107 ? 7.095 -6.021 -2.148 1.00 95.06 107 ILE A C 1
ATOM 795 O O . ILE A 1 107 ? 6.151 -5.238 -2.146 1.00 95.06 107 ILE A O 1
ATOM 799 N N . ALA A 1 108 ? 6.914 -7.310 -2.445 1.00 94.06 108 ALA A N 1
ATOM 800 C CA . ALA A 1 108 ? 5.612 -7.866 -2.837 1.00 94.06 108 ALA A CA 1
ATOM 801 C C . ALA A 1 108 ? 4.484 -7.567 -1.825 1.00 94.06 108 ALA A C 1
ATOM 803 O O . ALA A 1 108 ? 3.350 -7.309 -2.218 1.00 94.06 108 ALA A O 1
ATOM 804 N N . SER A 1 109 ? 4.794 -7.516 -0.526 1.00 93.50 109 SER A N 1
ATOM 805 C CA . SER A 1 109 ? 3.830 -7.178 0.531 1.00 93.50 109 SER A CA 1
ATOM 806 C C . SER A 1 109 ? 3.350 -5.721 0.496 1.00 93.50 109 SER A C 1
ATOM 808 O O . SER A 1 109 ? 2.285 -5.421 1.039 1.00 93.50 109 SER A O 1
ATOM 810 N N . ALA A 1 110 ? 4.098 -4.817 -0.147 1.00 94.69 110 ALA A N 1
ATOM 811 C CA . ALA A 1 110 ? 3.703 -3.423 -0.309 1.00 94.69 110 ALA A CA 1
ATOM 812 C C . ALA A 1 110 ? 2.515 -3.269 -1.273 1.00 94.69 110 ALA A C 1
ATOM 814 O O . ALA A 1 110 ? 1.756 -2.310 -1.145 1.00 94.69 110 ALA A O 1
ATOM 815 N N . PHE A 1 111 ? 2.335 -4.223 -2.196 1.00 95.06 111 PHE A N 1
ATOM 816 C CA . PHE A 1 111 ? 1.256 -4.225 -3.189 1.00 95.06 111 PHE A CA 1
ATOM 817 C C . PHE A 1 111 ? -0.095 -4.658 -2.613 1.00 95.06 111 PHE A C 1
ATOM 819 O O . PHE A 1 111 ? -1.135 -4.383 -3.205 1.00 95.06 111 PHE A O 1
ATOM 826 N N . VAL A 1 112 ? -0.091 -5.304 -1.446 1.00 92.81 112 VAL A N 1
ATOM 827 C CA . VAL A 1 112 ? -1.313 -5.762 -0.787 1.00 92.81 112 VAL A CA 1
ATOM 828 C C . VAL A 1 112 ? -2.120 -4.560 -0.303 1.00 92.81 112 VAL A C 1
ATOM 830 O O . VAL A 1 112 ? -1.576 -3.644 0.322 1.00 92.81 112 VAL A O 1
ATOM 833 N N . ALA A 1 113 ? -3.429 -4.600 -0.551 1.00 93.62 113 ALA A N 1
ATOM 834 C CA . ALA A 1 113 ? -4.350 -3.553 -0.142 1.00 93.62 113 ALA A CA 1
ATOM 835 C C . ALA A 1 113 ? -4.276 -3.259 1.361 1.00 93.62 113 ALA A C 1
ATOM 837 O O . ALA A 1 113 ? -4.016 -4.139 2.192 1.00 93.62 113 ALA A O 1
ATOM 838 N N . LYS A 1 114 ? -4.530 -1.999 1.715 1.00 94.38 114 LYS A N 1
ATOM 839 C CA . LYS A 1 114 ? -4.619 -1.557 3.107 1.00 94.38 114 LYS A CA 1
ATOM 840 C C . LYS A 1 114 ? -5.993 -0.979 3.382 1.00 94.38 114 LYS A C 1
ATOM 842 O O . LYS A 1 114 ? -6.439 -0.067 2.689 1.00 94.38 114 LYS A O 1
ATOM 847 N N . SER A 1 115 ? -6.635 -1.505 4.417 1.00 94.00 115 SER A N 1
ATOM 848 C CA . SER A 1 115 ? -7.945 -1.047 4.852 1.00 94.00 115 SER A CA 1
ATOM 849 C C . SER A 1 115 ? -7.820 0.246 5.657 1.00 94.00 115 SER A C 1
ATOM 851 O O . SER A 1 115 ? -7.026 0.344 6.593 1.00 94.00 115 SER A O 1
ATOM 853 N N . TYR A 1 116 ? -8.630 1.239 5.313 1.00 93.69 116 TYR A N 1
ATOM 854 C CA . TYR A 1 116 ? -8.789 2.484 6.056 1.00 93.69 116 TYR A CA 1
ATOM 855 C C . TYR A 1 116 ? -10.271 2.858 6.066 1.00 93.69 116 TYR A C 1
ATOM 857 O O . TYR A 1 116 ? -10.904 2.896 5.014 1.00 93.69 116 TYR A O 1
ATOM 865 N N . ASN A 1 117 ? -10.841 3.108 7.250 1.00 92.38 117 ASN A N 1
ATOM 866 C CA . ASN A 1 117 ? -12.274 3.389 7.417 1.00 92.38 117 ASN A CA 1
ATOM 867 C C . ASN A 1 117 ? -13.187 2.336 6.746 1.00 92.38 117 ASN A C 1
ATOM 869 O O . ASN A 1 117 ? -14.183 2.687 6.118 1.00 92.38 117 ASN A O 1
ATOM 873 N N . ASN A 1 118 ? -12.846 1.046 6.880 1.00 91.56 118 ASN A N 1
ATOM 874 C CA . ASN A 1 118 ? -13.547 -0.093 6.259 1.00 91.56 118 ASN A CA 1
ATOM 875 C C . ASN A 1 118 ? -13.560 -0.101 4.718 1.00 91.56 118 ASN A C 1
ATOM 877 O O . ASN A 1 118 ? -14.407 -0.757 4.115 1.00 91.56 118 ASN A O 1
ATOM 881 N N . VAL A 1 119 ? -12.630 0.607 4.078 1.00 92.94 119 VAL A N 1
ATOM 882 C CA . VAL A 1 119 ? -12.435 0.590 2.625 1.00 92.94 119 VAL A CA 1
ATOM 883 C C . VAL A 1 119 ? -11.014 0.138 2.322 1.00 92.94 119 VAL A C 1
ATOM 885 O O . VAL A 1 119 ? -10.067 0.640 2.927 1.00 92.94 119 VAL A O 1
ATOM 888 N N . ASP A 1 120 ? -10.861 -0.797 1.388 1.00 94.12 120 ASP A N 1
ATOM 889 C CA . ASP A 1 120 ? -9.552 -1.274 0.943 1.00 94.12 120 ASP A CA 1
ATOM 890 C C . ASP A 1 120 ? -8.981 -0.356 -0.137 1.00 94.12 120 ASP A C 1
ATOM 892 O O . ASP A 1 120 ? -9.605 -0.133 -1.175 1.00 94.12 120 ASP A O 1
ATOM 896 N N . TYR A 1 121 ? -7.779 0.161 0.107 1.00 95.12 121 TYR A N 1
ATOM 897 C CA . TYR A 1 121 ? -7.046 1.001 -0.833 1.00 95.12 121 TYR A CA 1
ATOM 898 C C . TYR A 1 121 ? -5.932 0.202 -1.497 1.00 95.12 121 TYR A C 1
ATOM 900 O O . TYR A 1 121 ? -5.151 -0.475 -0.822 1.00 95.12 121 TYR A O 1
ATOM 908 N N . TYR A 1 122 ? -5.841 0.330 -2.817 1.00 94.75 122 TYR A N 1
ATOM 909 C CA . TYR A 1 122 ? -4.891 -0.386 -3.661 1.00 94.75 122 TYR A CA 1
ATOM 910 C C . TYR A 1 122 ? -3.875 0.593 -4.252 1.00 94.75 122 TYR A C 1
ATOM 912 O O . TYR A 1 122 ? -4.245 1.723 -4.589 1.00 94.75 122 TYR A O 1
ATOM 920 N N . PRO A 1 123 ? -2.601 0.192 -4.399 1.00 95.75 123 PRO A N 1
ATOM 921 C CA . PRO A 1 123 ? -1.614 1.012 -5.078 1.00 95.75 123 PRO A CA 1
ATOM 922 C C . PRO A 1 123 ? -1.895 1.045 -6.583 1.00 95.75 123 PRO A C 1
ATOM 924 O O . PRO A 1 123 ? -2.038 0.018 -7.251 1.00 95.75 123 PRO A O 1
ATOM 927 N N . MET A 1 124 ? -1.945 2.252 -7.125 1.00 94.19 124 MET A N 1
ATOM 928 C CA . MET A 1 124 ? -2.157 2.538 -8.536 1.00 94.19 124 MET A CA 1
ATOM 929 C C . MET A 1 124 ? -1.108 3.544 -9.001 1.00 94.19 124 MET A C 1
ATOM 931 O O . MET A 1 124 ? -0.742 4.460 -8.271 1.00 94.19 124 MET A O 1
ATOM 935 N N . TRP A 1 125 ? -0.623 3.404 -10.225 1.00 95.62 125 TRP A N 1
ATOM 936 C CA . TRP A 1 125 ? 0.221 4.411 -10.855 1.00 95.62 125 TRP A CA 1
ATOM 937 C C . TRP A 1 125 ? -0.644 5.502 -11.473 1.00 95.62 125 TRP A C 1
ATOM 939 O O . TRP A 1 125 ? -1.522 5.188 -12.274 1.00 95.62 125 TRP A O 1
ATOM 949 N N . SER A 1 126 ? -0.382 6.768 -11.155 1.00 94.38 126 SER A N 1
ATOM 950 C CA . SER A 1 126 ? -0.975 7.902 -11.868 1.00 94.38 126 SER A CA 1
ATOM 951 C C . SER A 1 126 ? 0.022 8.460 -12.878 1.00 94.38 126 SER A C 1
ATOM 953 O O . SER A 1 126 ? 1.070 8.994 -12.502 1.00 94.38 126 SER A O 1
ATOM 955 N N . ALA A 1 127 ? -0.318 8.365 -14.165 1.00 92.94 127 ALA A N 1
ATOM 956 C CA . ALA A 1 127 ? 0.530 8.869 -15.245 1.00 92.94 127 ALA A CA 1
ATOM 957 C C . ALA A 1 127 ? 0.612 10.407 -15.280 1.00 92.94 127 ALA A C 1
ATOM 959 O O . ALA A 1 127 ? 1.607 10.950 -15.757 1.00 92.94 127 ALA A O 1
ATOM 960 N N . ASP A 1 128 ? -0.395 11.103 -14.742 1.00 91.12 128 ASP A N 1
ATOM 961 C CA . ASP A 1 128 ? -0.440 12.571 -14.741 1.00 91.12 128 ASP A CA 1
ATOM 962 C C . ASP A 1 128 ? 0.603 13.174 -13.792 1.00 91.12 128 ASP A C 1
ATOM 964 O O . ASP A 1 128 ? 1.187 14.216 -14.085 1.00 91.12 128 ASP A O 1
ATOM 968 N N . ILE A 1 129 ? 0.864 12.504 -12.663 1.00 90.50 129 ILE A N 1
ATOM 969 C CA . ILE A 1 129 ? 1.812 12.970 -11.637 1.00 90.50 129 ILE A CA 1
ATOM 970 C C . ILE A 1 129 ? 3.086 12.120 -11.537 1.00 90.50 129 ILE A C 1
ATOM 972 O O . ILE A 1 129 ? 4.037 12.542 -10.881 1.00 90.50 129 ILE A O 1
ATOM 976 N N . GLY A 1 130 ? 3.139 10.944 -12.172 1.00 92.44 130 GLY A N 1
ATOM 977 C CA . GLY A 1 130 ? 4.312 10.059 -12.153 1.00 92.44 130 GLY A CA 1
ATOM 978 C C . GLY A 1 130 ? 4.609 9.467 -10.790 1.00 92.44 130 GLY A C 1
ATOM 979 O O . GLY A 1 130 ? 5.774 9.420 -10.375 1.00 92.44 130 GLY A O 1
ATOM 980 N N . LYS A 1 131 ? 3.553 9.120 -10.059 1.00 93.00 131 LYS A N 1
ATOM 981 C CA . LYS A 1 131 ? 3.630 8.634 -8.683 1.00 93.00 131 LYS A CA 1
ATOM 982 C C . LYS A 1 131 ? 2.690 7.469 -8.471 1.00 93.00 131 LYS A C 1
ATOM 984 O O . LYS A 1 131 ? 1.681 7.330 -9.169 1.00 93.00 131 LYS A O 1
ATOM 989 N N . VAL A 1 132 ? 3.013 6.674 -7.461 1.00 95.81 132 VAL A N 1
ATOM 990 C CA . VAL A 1 132 ? 2.090 5.669 -6.946 1.00 95.81 132 VAL A CA 1
ATOM 991 C C . VAL A 1 132 ? 1.163 6.352 -5.952 1.00 95.81 132 VAL A C 1
ATOM 993 O O . VAL A 1 132 ? 1.603 6.992 -4.999 1.00 95.81 132 VAL A O 1
ATOM 996 N N . VAL A 1 133 ? -0.131 6.217 -6.187 1.00 96.12 133 VAL A N 1
ATOM 997 C CA . VAL A 1 133 ? -1.203 6.690 -5.316 1.00 96.12 133 VAL A CA 1
ATOM 998 C C . VAL A 1 133 ? -1.971 5.493 -4.782 1.00 96.12 133 VAL A C 1
ATOM 1000 O O . VAL A 1 133 ? -2.009 4.438 -5.408 1.00 96.12 133 VAL A O 1
ATOM 1003 N N . VAL A 1 134 ? -2.579 5.641 -3.612 1.00 96.38 134 VAL A N 1
ATOM 1004 C CA . VAL A 1 134 ? -3.437 4.608 -3.023 1.00 96.38 134 VAL A CA 1
ATOM 1005 C C . VAL A 1 134 ? -4.884 5.043 -3.133 1.00 96.38 134 VAL A C 1
ATOM 1007 O O . VAL A 1 134 ? -5.2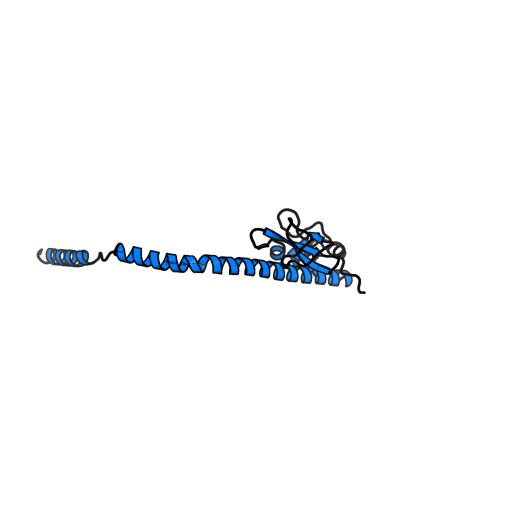56 6.115 -2.654 1.00 96.38 134 VAL A O 1
ATOM 1010 N N . VAL A 1 135 ? -5.680 4.223 -3.808 1.00 96.00 135 VAL A N 1
ATOM 1011 C CA . VAL A 1 135 ? -7.008 4.593 -4.300 1.00 96.00 135 VAL A CA 1
ATOM 1012 C C . VAL A 1 135 ? -7.988 3.469 -3.985 1.00 96.00 135 VAL A C 1
ATOM 1014 O O . VAL A 1 135 ? -7.633 2.288 -4.022 1.00 96.00 135 VAL A O 1
ATOM 1017 N N . ALA A 1 136 ? -9.214 3.839 -3.630 1.00 94.19 136 ALA A N 1
ATOM 1018 C CA . ALA A 1 136 ? -10.276 2.881 -3.368 1.00 94.19 136 ALA A CA 1
ATOM 1019 C C . ALA A 1 136 ? -10.909 2.411 -4.691 1.00 94.19 136 ALA A C 1
ATOM 1021 O O . ALA A 1 136 ? -11.093 3.218 -5.602 1.00 94.19 136 ALA A O 1
ATOM 1022 N N . PRO A 1 137 ? -11.347 1.146 -4.804 1.00 87.75 137 PRO A N 1
ATOM 1023 C CA . PRO A 1 137 ? -12.048 0.674 -6.000 1.00 87.75 137 PRO A CA 1
ATOM 1024 C C . PRO A 1 137 ? -13.419 1.346 -6.180 1.00 87.75 137 PRO A C 1
ATOM 1026 O O . PRO A 1 137 ? -13.964 1.358 -7.279 1.00 87.75 137 PRO A O 1
ATOM 1029 N N . THR A 1 138 ? -13.983 1.900 -5.102 1.00 88.50 138 THR A N 1
ATOM 1030 C CA . THR A 1 138 ? -15.283 2.583 -5.094 1.00 88.50 138 THR A CA 1
ATOM 1031 C C . THR A 1 138 ? -15.216 4.029 -5.578 1.00 88.50 138 THR A C 1
ATOM 1033 O O . THR A 1 138 ? -16.239 4.566 -5.990 1.00 88.50 138 THR A O 1
ATOM 1036 N N . ASP A 1 139 ? -14.045 4.666 -5.510 1.00 90.69 139 ASP A N 1
ATOM 1037 C CA . ASP A 1 139 ? -13.823 6.032 -5.989 1.00 90.69 139 ASP A CA 1
ATOM 1038 C C . ASP A 1 139 ? -12.394 6.156 -6.520 1.00 90.69 139 ASP A C 1
ATOM 1040 O O . ASP A 1 139 ? -11.443 6.391 -5.775 1.00 90.69 139 ASP A O 1
ATOM 1044 N N . THR A 1 140 ? -12.255 5.998 -7.835 1.00 90.25 140 THR A N 1
ATOM 1045 C CA . THR A 1 140 ? -10.969 6.094 -8.530 1.00 90.25 140 THR A CA 1
ATOM 1046 C C . THR A 1 140 ? -10.570 7.524 -8.881 1.00 90.25 140 THR A C 1
ATOM 1048 O O . THR A 1 140 ? -9.574 7.739 -9.567 1.00 90.25 140 THR A O 1
ATOM 1051 N N . THR A 1 141 ? -11.327 8.519 -8.415 1.00 94.06 141 THR A N 1
ATOM 1052 C CA . THR A 1 141 ? -11.039 9.937 -8.659 1.00 94.06 141 THR A CA 1
ATOM 1053 C C . THR A 1 141 ? -10.303 10.590 -7.495 1.00 94.06 141 THR A C 1
ATOM 1055 O O . THR A 1 141 ? -9.812 11.715 -7.632 1.00 94.06 141 THR A O 1
ATOM 1058 N N . LYS A 1 142 ? -10.213 9.897 -6.351 1.00 94.62 142 LYS A N 1
ATOM 1059 C CA . LYS A 1 142 ? -9.637 10.396 -5.102 1.00 94.62 142 LYS A CA 1
ATOM 1060 C C . LYS A 1 142 ? -8.629 9.419 -4.510 1.00 94.62 142 LYS A C 1
ATOM 1062 O O . LYS A 1 142 ? -8.875 8.220 -4.432 1.00 94.62 142 LYS A O 1
ATOM 1067 N N . ASP A 1 143 ? -7.495 9.945 -4.058 1.00 95.19 143 ASP A N 1
ATOM 1068 C CA . ASP A 1 143 ? -6.549 9.173 -3.251 1.00 95.19 143 ASP A CA 1
ATOM 1069 C C . ASP A 1 143 ? -6.998 9.081 -1.776 1.00 95.19 143 ASP A C 1
ATOM 1071 O O . ASP A 1 143 ? -7.96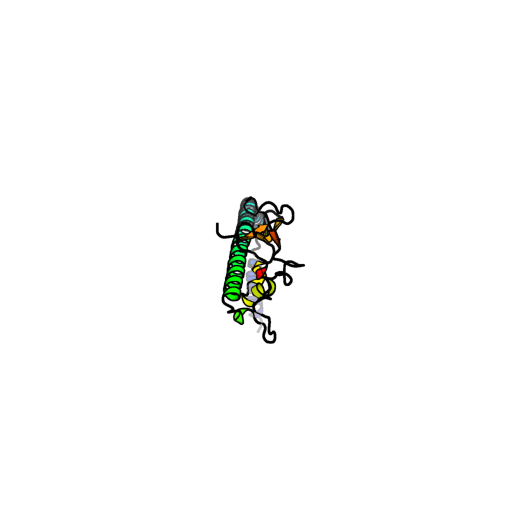0 9.723 -1.345 1.00 95.19 143 ASP A O 1
ATOM 1075 N N . ILE A 1 144 ? -6.259 8.322 -0.961 1.00 94.69 144 ILE A N 1
ATOM 1076 C CA . ILE A 1 144 ? -6.500 8.178 0.490 1.00 94.69 144 ILE A CA 1
ATOM 1077 C C . ILE A 1 144 ? -6.432 9.504 1.287 1.00 94.69 144 ILE A C 1
ATOM 1079 O O . ILE A 1 144 ? -6.784 9.553 2.473 1.00 94.69 144 ILE A O 1
ATOM 1083 N N . ASN A 1 145 ? -5.931 10.585 0.683 1.00 94.00 145 ASN A N 1
ATOM 1084 C CA . ASN A 1 145 ? -5.882 11.933 1.251 1.00 94.00 145 ASN A CA 1
ATOM 1085 C C . ASN A 1 145 ? -6.988 12.854 0.709 1.00 94.00 145 ASN A C 1
ATOM 1087 O O . ASN A 1 145 ? -7.091 13.990 1.168 1.00 94.00 145 ASN A O 1
ATOM 1091 N N . GLY A 1 146 ? -7.818 12.382 -0.224 1.00 92.88 146 GLY A N 1
ATOM 1092 C CA . GLY A 1 146 ? -8.853 13.172 -0.889 1.00 92.88 146 GLY A CA 1
ATOM 1093 C C . GLY A 1 146 ? -8.334 14.063 -2.025 1.00 92.88 146 GLY A C 1
ATOM 1094 O O . GLY A 1 146 ? -9.090 14.890 -2.552 1.00 92.88 146 GLY A O 1
ATOM 1095 N N . ALA A 1 147 ? -7.070 13.917 -2.427 1.00 94.06 147 ALA A N 1
ATOM 1096 C CA . ALA A 1 147 ? -6.523 14.593 -3.595 1.00 94.06 147 ALA A CA 1
ATOM 1097 C C . ALA A 1 147 ? -7.122 13.996 -4.873 1.00 94.06 147 ALA A C 1
ATOM 1099 O O . ALA A 1 147 ? -7.321 12.786 -4.972 1.00 94.06 147 ALA A O 1
ATOM 1100 N N . THR A 1 148 ? -7.427 14.849 -5.853 1.00 95.69 148 THR A N 1
ATOM 1101 C CA . THR A 1 148 ? -7.923 14.386 -7.154 1.00 95.69 148 THR A CA 1
ATOM 1102 C C . THR A 1 148 ? -6.809 13.684 -7.920 1.00 95.69 148 THR A C 1
ATOM 1104 O O . THR A 1 148 ? -5.716 14.235 -8.054 1.00 95.69 148 THR A O 1
ATOM 1107 N N . VAL A 1 149 ? -7.105 12.500 -8.445 1.00 94.31 149 VAL A N 1
ATOM 1108 C CA . VAL A 1 149 ? -6.181 11.688 -9.238 1.00 94.31 149 VAL A CA 1
ATOM 1109 C C . VAL A 1 149 ? -6.862 11.185 -10.509 1.00 94.31 149 VAL A C 1
ATOM 1111 O O . VAL A 1 149 ? -8.073 10.973 -10.544 1.00 94.31 149 VAL A O 1
ATOM 1114 N N . SER A 1 150 ? -6.073 11.011 -11.564 1.00 93.50 150 SER A N 1
ATOM 1115 C CA . SER A 1 150 ? -6.528 10.550 -12.875 1.00 93.50 150 SER A CA 1
ATOM 1116 C C . SER A 1 150 ? -5.423 9.766 -13.589 1.00 93.50 150 SER A C 1
ATOM 1118 O O . SER A 1 150 ? -4.326 9.573 -13.045 1.00 93.50 150 SER A O 1
ATOM 1120 N N . SER A 1 151 ? -5.753 9.231 -14.771 1.00 92.81 151 SER A N 1
ATOM 1121 C CA . SER A 1 151 ? -4.858 8.402 -15.593 1.00 92.81 151 SER A CA 1
ATOM 1122 C C . SER A 1 151 ? -4.233 7.252 -14.794 1.00 92.81 151 SER A C 1
ATOM 1124 O O . SER A 1 151 ? -3.012 7.073 -14.769 1.00 92.81 151 SER A O 1
ATOM 1126 N N . LEU A 1 152 ? -5.091 6.514 -14.082 1.00 93.06 152 LEU A N 1
ATOM 1127 C CA . LEU A 1 152 ? -4.689 5.478 -13.138 1.00 93.06 152 LEU A CA 1
ATOM 1128 C C . LEU A 1 152 ? -4.497 4.121 -13.813 1.00 93.06 152 LEU A C 1
ATOM 1130 O O . LEU A 1 152 ? -5.340 3.667 -14.582 1.00 93.06 152 LEU A O 1
ATOM 1134 N N . THR A 1 153 ? -3.412 3.444 -13.454 1.00 93.88 153 THR A N 1
ATOM 1135 C CA . THR A 1 153 ? -3.136 2.047 -13.801 1.00 93.88 153 THR A CA 1
ATOM 1136 C C . THR A 1 153 ? -3.015 1.248 -12.509 1.00 93.88 153 THR A C 1
ATOM 1138 O O . THR A 1 153 ? -2.189 1.582 -11.661 1.00 93.88 153 THR A O 1
ATOM 1141 N N . ALA A 1 154 ? -3.840 0.216 -12.322 1.00 92.88 154 ALA A N 1
ATOM 1142 C CA . ALA A 1 154 ? -3.724 -0.660 -11.156 1.00 92.88 154 ALA A CA 1
ATOM 1143 C C . ALA A 1 154 ? -2.364 -1.367 -11.172 1.00 92.88 154 ALA A C 1
ATOM 1145 O O . ALA A 1 154 ? -1.959 -1.852 -12.216 1.00 92.88 154 ALA A O 1
ATOM 1146 N N . LEU A 1 155 ? -1.656 -1.422 -10.043 1.00 93.38 155 LEU A N 1
ATOM 1147 C CA . LEU A 1 155 ? -0.364 -2.122 -9.955 1.00 93.38 155 LEU A CA 1
ATOM 1148 C C . LEU A 1 155 ? -0.493 -3.547 -9.407 1.00 93.38 155 LEU A C 1
ATOM 1150 O O . LEU A 1 155 ? 0.500 -4.265 -9.275 1.00 93.38 155 LEU A O 1
ATOM 1154 N N . THR A 1 156 ? -1.715 -3.944 -9.066 1.00 90.38 156 THR A N 1
ATOM 1155 C CA . THR A 1 156 ? -2.051 -5.248 -8.509 1.00 90.38 156 THR A CA 1
ATOM 1156 C C . THR A 1 156 ? -2.840 -6.062 -9.522 1.00 90.38 156 THR A C 1
ATOM 1158 O O . THR A 1 156 ? -3.840 -5.576 -10.051 1.00 90.38 156 THR A O 1
ATOM 1161 N N . GLY A 1 157 ? -2.431 -7.311 -9.724 1.00 80.62 157 GLY A N 1
ATOM 1162 C CA . GLY A 1 157 ? -3.188 -8.298 -10.481 1.00 80.62 157 GLY A CA 1
ATOM 1163 C C . GLY A 1 157 ? -4.325 -8.911 -9.655 1.00 80.62 157 GLY A C 1
ATOM 1164 O O . GLY A 1 157 ? -4.720 -8.423 -8.591 1.00 80.62 157 GLY A O 1
ATOM 1165 N N . THR A 1 158 ? -4.855 -10.035 -10.132 1.00 65.38 158 THR A N 1
ATOM 1166 C CA . THR A 1 158 ? -5.892 -10.796 -9.424 1.00 65.38 158 THR A CA 1
ATOM 1167 C C . THR A 1 158 ? -5.366 -11.280 -8.062 1.00 65.38 158 THR A C 1
ATOM 1169 O O . THR A 1 158 ? -4.228 -11.729 -7.961 1.00 65.38 158 THR A O 1
ATOM 1172 N N . ALA A 1 159 ? -6.188 -11.188 -7.009 1.00 61.56 159 ALA A N 1
ATOM 1173 C CA . ALA A 1 159 ? -5.847 -11.551 -5.622 1.00 61.56 159 ALA A CA 1
ATOM 1174 C C . ALA A 1 159 ? -4.829 -10.644 -4.884 1.00 61.56 159 ALA A C 1
ATOM 1176 O O . ALA A 1 159 ? -4.287 -11.051 -3.858 1.00 61.56 159 ALA A O 1
ATOM 1177 N N . GLY A 1 160 ? -4.591 -9.408 -5.346 1.00 70.88 160 GLY A N 1
ATOM 1178 C CA . GLY A 1 160 ? -3.801 -8.414 -4.593 1.00 70.88 160 GLY A CA 1
ATOM 1179 C C . GLY A 1 160 ? -2.284 -8.638 -4.622 1.00 70.88 160 GLY A C 1
ATOM 1180 O O . GLY A 1 160 ? -1.552 -8.017 -3.852 1.00 70.88 160 GLY A O 1
ATOM 1181 N N . ALA A 1 161 ? -1.815 -9.518 -5.507 1.00 86.19 161 ALA A N 1
ATOM 1182 C CA . ALA A 1 161 ? -0.405 -9.683 -5.842 1.00 86.19 161 ALA A CA 1
ATOM 1183 C C . ALA A 1 161 ? 0.049 -8.591 -6.832 1.00 86.19 161 ALA A C 1
ATOM 1185 O O . ALA A 1 161 ? -0.789 -8.063 -7.568 1.00 86.19 161 ALA A O 1
ATOM 1186 N N . PRO A 1 162 ? 1.349 -8.246 -6.891 1.00 91.56 162 PRO A N 1
ATOM 1187 C CA . PRO A 1 162 ? 1.864 -7.337 -7.915 1.00 91.56 162 PRO A CA 1
ATOM 1188 C C . PRO A 1 162 ? 1.551 -7.864 -9.325 1.00 91.56 162 PRO A C 1
ATOM 1190 O O . PRO A 1 162 ? 1.632 -9.066 -9.579 1.00 91.56 162 PRO A O 1
ATOM 1193 N N . ASP A 1 163 ? 1.170 -6.971 -10.239 1.00 92.19 163 ASP A N 1
ATOM 1194 C CA . ASP A 1 163 ? 0.705 -7.355 -11.575 1.00 92.19 163 ASP A CA 1
ATOM 1195 C C . ASP A 1 163 ? 1.862 -7.820 -12.482 1.00 92.19 163 ASP A C 1
ATOM 1197 O O . ASP A 1 163 ? 2.829 -7.094 -12.723 1.00 92.19 163 ASP A O 1
ATOM 1201 N N . ALA A 1 164 ? 1.769 -9.044 -13.005 1.00 90.38 164 ALA A N 1
ATOM 1202 C CA . ALA A 1 164 ? 2.763 -9.619 -13.912 1.00 90.38 164 ALA A CA 1
ATOM 1203 C C . ALA A 1 164 ? 2.544 -9.241 -15.390 1.00 90.38 164 ALA A C 1
ATOM 1205 O O . ALA A 1 164 ? 3.427 -9.457 -16.213 1.00 90.38 164 ALA A O 1
ATOM 1206 N N . SER A 1 165 ? 1.386 -8.682 -15.746 1.00 89.56 165 SER A N 1
ATOM 1207 C CA . SER A 1 165 ? 1.059 -8.252 -17.112 1.00 89.56 165 SER A CA 1
ATOM 1208 C C . SER A 1 165 ? 1.540 -6.834 -17.432 1.00 89.56 165 SER A C 1
ATOM 1210 O O . SER A 1 165 ? 1.647 -6.454 -18.599 1.00 89.56 165 SER A O 1
ATOM 1212 N N . ILE A 1 166 ? 1.857 -6.043 -16.405 1.00 91.94 166 ILE A N 1
ATOM 1213 C CA . ILE A 1 166 ? 2.230 -4.638 -16.558 1.00 91.94 166 ILE A CA 1
ATOM 1214 C C . ILE A 1 166 ? 3.737 -4.508 -16.698 1.00 91.94 166 ILE A C 1
ATOM 1216 O O . ILE A 1 166 ? 4.488 -4.793 -15.765 1.00 91.94 166 ILE A O 1
ATOM 1220 N N . LEU A 1 167 ? 4.171 -4.002 -17.851 1.00 91.69 167 LEU A N 1
ATOM 1221 C CA . LEU A 1 167 ? 5.557 -3.616 -18.083 1.00 91.69 167 LEU A CA 1
ATOM 1222 C C . LEU A 1 167 ? 5.861 -2.274 -17.418 1.00 91.69 167 LEU A C 1
ATOM 1224 O O . LEU A 1 167 ? 5.116 -1.305 -17.565 1.00 91.69 167 LEU A O 1
ATOM 1228 N N . VAL A 1 168 ? 7.009 -2.191 -16.752 1.00 91.31 168 VAL A N 1
ATOM 1229 C CA . VAL A 1 168 ? 7.500 -0.967 -16.098 1.00 91.31 168 VAL A CA 1
ATOM 1230 C C . VAL A 1 168 ? 7.680 0.184 -17.097 1.00 91.31 168 VAL A C 1
ATOM 1232 O O . VAL A 1 168 ? 7.494 1.351 -16.753 1.00 91.31 168 VAL A O 1
ATOM 1235 N N . THR A 1 169 ? 7.980 -0.136 -18.355 1.00 89.44 169 THR A N 1
ATOM 1236 C CA . THR A 1 169 ? 8.095 0.819 -19.467 1.00 89.44 169 THR A CA 1
ATOM 1237 C C . THR A 1 169 ? 6.764 1.462 -19.864 1.00 89.44 169 THR A C 1
ATOM 1239 O O . THR A 1 169 ? 6.768 2.568 -20.402 1.00 89.44 169 THR A O 1
ATOM 1242 N N . ASN A 1 170 ? 5.628 0.826 -19.558 1.00 90.94 170 ASN A N 1
ATOM 1243 C CA . ASN A 1 170 ? 4.297 1.391 -19.805 1.00 90.94 170 ASN A CA 1
ATOM 1244 C C . ASN A 1 170 ? 3.892 2.419 -18.735 1.00 90.94 170 ASN A C 1
ATOM 1246 O O . ASN A 1 170 ? 2.967 3.204 -18.948 1.00 90.94 170 ASN A O 1
ATOM 1250 N N . LEU A 1 171 ? 4.584 2.447 -17.592 1.00 91.38 171 LEU A N 1
ATOM 1251 C CA . LEU A 1 171 ? 4.323 3.382 -16.499 1.00 91.38 171 LEU A CA 1
ATOM 1252 C C . LEU A 1 171 ? 4.996 4.727 -16.783 1.00 91.38 171 LEU A C 1
ATOM 1254 O O . LEU A 1 171 ? 6.050 5.063 -16.256 1.00 91.38 171 LEU A O 1
ATOM 1258 N N . LYS A 1 172 ? 4.403 5.514 -17.676 1.00 82.44 172 LYS A N 1
ATOM 1259 C CA . LYS A 1 172 ? 5.004 6.770 -18.130 1.00 82.44 172 LYS A CA 1
ATOM 1260 C C . LYS A 1 172 ? 5.169 7.779 -16.980 1.00 82.44 172 LYS A C 1
ATOM 1262 O O . LYS A 1 172 ? 4.241 8.001 -16.203 1.00 82.44 172 LYS A O 1
ATOM 1267 N N . SER A 1 173 ? 6.344 8.410 -16.915 1.00 75.19 173 SER A N 1
ATOM 1268 C CA . SER A 1 173 ? 6.580 9.612 -16.103 1.00 75.19 173 SER A CA 1
ATOM 1269 C C . SER A 1 173 ? 6.013 10.859 -16.806 1.00 75.19 173 SER A C 1
ATOM 1271 O O . SER A 1 173 ? 6.026 10.899 -18.042 1.00 75.19 173 SER A O 1
ATOM 1273 N N . PRO A 1 174 ? 5.545 11.885 -16.069 1.00 77.19 174 PRO A N 1
ATOM 1274 C CA . PRO A 1 174 ? 5.052 13.132 -16.635 1.00 77.19 174 PRO A CA 1
ATOM 1275 C C . PRO A 1 174 ? 6.073 13.697 -17.613 1.00 77.19 174 PRO A C 1
ATOM 1277 O O . PRO A 1 174 ? 7.277 13.659 -17.350 1.00 77.19 174 PRO A O 1
ATOM 1280 N N . ALA A 1 175 ? 5.600 14.195 -18.755 1.00 68.25 175 ALA A N 1
ATOM 1281 C CA . ALA A 1 175 ? 6.482 14.911 -19.664 1.00 68.25 175 ALA A CA 1
ATOM 1282 C C . ALA A 1 175 ? 7.083 16.099 -18.900 1.00 68.25 175 ALA A C 1
ATOM 1284 O O . ALA A 1 175 ? 6.338 16.860 -18.283 1.00 68.25 175 ALA A O 1
ATOM 1285 N N . ALA A 1 176 ? 8.412 16.224 -18.900 1.00 58.31 176 ALA A N 1
ATOM 1286 C CA . ALA A 1 176 ? 9.069 17.406 -18.361 1.00 58.31 176 ALA A CA 1
ATOM 1287 C C . ALA A 1 176 ? 8.553 18.624 -19.143 1.00 58.31 176 ALA A C 1
ATOM 1289 O O . ALA A 1 176 ? 8.728 18.680 -20.362 1.00 58.31 176 ALA A O 1
ATOM 1290 N N . ALA A 1 177 ? 7.836 19.513 -18.453 1.00 44.53 177 ALA A N 1
ATOM 1291 C CA . ALA A 1 177 ? 7.414 20.807 -18.979 1.00 44.53 177 ALA A CA 1
ATOM 1292 C C . ALA A 1 177 ? 8.597 21.781 -19.012 1.00 44.53 177 ALA A C 1
ATOM 1294 O O . ALA A 1 177 ? 9.443 21.698 -18.090 1.00 44.53 177 ALA A O 1
#

Mean predicted aligned error: 9.75 Å

Solvent-accessible surface area (backbone atoms only — not comparable to full-atom values): 9976 Å² total; per-residue (Å²): 144,74,79,70,66,64,58,56,54,56,54,51,53,61,59,56,72,73,68,75,82,68,83,52,71,65,61,55,53,56,52,54,53,54,50,49,58,52,47,68,60,45,53,63,55,52,51,51,50,52,34,54,50,33,47,51,50,43,52,52,26,22,51,55,51,37,52,53,52,52,51,50,48,50,24,37,74,70,65,57,40,71,79,68,51,56,100,86,52,86,67,55,62,75,72,47,22,42,27,47,51,24,58,66,71,71,44,46,77,48,36,39,60,34,55,38,91,92,40,58,26,35,45,22,38,22,39,74,76,49,41,44,40,40,28,32,88,90,43,70,50,32,34,88,83,67,47,80,48,55,67,72,41,74,46,42,38,86,92,39,38,40,14,69,85,44,42,49,78,73,64,46,63,48,79,86,127

Sequence (177 aa):
MYEIQTIEEAKIEEAKKNSKKGFTLVELVVVIAILAILAAIAIPVVSSIINTSSKNTALTNAQTIEYAIKEAQADITARNTETYRDAGDATTATNITVATVATQKGIASAFVAKSYNNVDYYPMWSADIGKVVVVAPTDTTKDINGATVSSLTALTGTAGAPDASILVTNLKSPAAA